Protein AF-A0A7K2NPH8-F1 (afdb_monomer_lite)

Structure (mmCIF, N/CA/C/O backbone):
data_AF-A0A7K2NPH8-F1
#
_entry.id   AF-A0A7K2NPH8-F1
#
loop_
_atom_site.group_PDB
_atom_site.id
_atom_site.type_symbol
_atom_site.label_atom_id
_atom_site.label_alt_id
_atom_site.label_comp_id
_atom_site.label_asym_id
_atom_site.label_entity_id
_atom_site.label_seq_id
_atom_site.pdbx_PDB_ins_code
_atom_site.Cartn_x
_atom_site.Cartn_y
_atom_site.Cartn_z
_atom_site.occupancy
_atom_site.B_iso_or_equiv
_atom_site.auth_seq_id
_atom_site.auth_comp_id
_atom_site.auth_asym_id
_atom_site.auth_atom_id
_atom_site.pdbx_PDB_model_num
ATOM 1 N N . ALA A 1 1 ? -6.059 -7.704 -5.334 1.00 71.19 1 ALA A N 1
ATOM 2 C CA . ALA A 1 1 ? -5.308 -8.336 -4.224 1.00 71.19 1 ALA A CA 1
ATOM 3 C C . ALA A 1 1 ? -5.331 -7.510 -2.928 1.00 71.19 1 ALA A C 1
ATOM 5 O O . ALA A 1 1 ? -4.899 -8.041 -1.921 1.00 71.19 1 ALA A O 1
ATOM 6 N N . TRP A 1 2 ? -5.878 -6.284 -2.908 1.00 87.94 2 TRP A N 1
ATOM 7 C CA . TRP A 1 2 ? -5.997 -5.472 -1.681 1.00 87.94 2 TRP A CA 1
ATOM 8 C C . TRP A 1 2 ? -7.403 -4.880 -1.455 1.00 87.94 2 TRP A C 1
ATOM 10 O O . TRP A 1 2 ? -7.640 -4.231 -0.443 1.00 87.94 2 TRP A O 1
ATOM 20 N N . GLU A 1 3 ? -8.356 -5.178 -2.345 1.00 85.75 3 GLU A N 1
ATOM 21 C CA . GLU A 1 3 ? -9.706 -4.581 -2.386 1.00 85.75 3 GLU A CA 1
ATOM 22 C C . GLU A 1 3 ? -10.582 -4.876 -1.160 1.00 85.75 3 GLU A C 1
ATOM 24 O O . GLU A 1 3 ? -11.541 -4.163 -0.914 1.00 85.75 3 GLU A O 1
ATOM 29 N N . VAL A 1 4 ? -10.259 -5.914 -0.382 1.00 89.50 4 VAL A N 1
ATOM 30 C CA . VAL A 1 4 ? -11.035 -6.302 0.811 1.00 89.50 4 VAL A CA 1
ATOM 31 C C . VAL A 1 4 ? -10.621 -5.489 2.042 1.00 89.50 4 VAL A C 1
ATOM 33 O O . VAL A 1 4 ? -11.393 -5.340 2.985 1.00 89.50 4 VAL A O 1
ATOM 36 N N . LEU A 1 5 ? -9.402 -4.939 2.050 1.00 88.19 5 LEU A N 1
ATOM 37 C CA . LEU A 1 5 ? -8.872 -4.206 3.201 1.00 88.19 5 LEU A CA 1
ATOM 38 C C . LEU A 1 5 ? -9.728 -2.975 3.571 1.00 88.19 5 LEU A C 1
ATOM 40 O O . LEU A 1 5 ? -10.030 -2.844 4.752 1.00 88.19 5 LEU A O 1
ATOM 44 N N . PRO A 1 6 ? -10.186 -2.128 2.623 1.00 90.12 6 PRO A N 1
ATOM 45 C CA . PRO A 1 6 ? -11.054 -0.986 2.927 1.00 90.12 6 PRO A CA 1
ATOM 46 C C . PRO A 1 6 ? -12.384 -1.366 3.589 1.00 90.12 6 PRO A C 1
ATOM 48 O O . PRO A 1 6 ? -12.924 -0.581 4.362 1.00 90.12 6 PRO A O 1
ATOM 51 N N . GLU A 1 7 ? -12.916 -2.561 3.305 1.00 88.81 7 GLU A N 1
ATOM 52 C CA . GLU A 1 7 ? -14.171 -3.032 3.907 1.00 88.81 7 GLU A CA 1
ATOM 53 C C . GLU A 1 7 ? -14.004 -3.420 5.383 1.00 88.81 7 GLU A C 1
ATOM 55 O O . GLU A 1 7 ? -14.940 -3.275 6.167 1.00 88.81 7 GLU A O 1
ATOM 60 N N . ILE A 1 8 ? -12.830 -3.935 5.761 1.00 88.38 8 ILE A N 1
ATOM 61 C CA . ILE A 1 8 ? -12.567 -4.493 7.098 1.00 88.38 8 ILE A CA 1
ATOM 62 C C . ILE A 1 8 ? -11.788 -3.516 7.991 1.00 88.38 8 ILE A C 1
ATOM 64 O O . ILE A 1 8 ? -11.974 -3.508 9.204 1.00 88.38 8 ILE A O 1
ATOM 68 N N . ALA A 1 9 ? -10.919 -2.703 7.395 1.00 90.31 9 ALA A N 1
ATOM 69 C CA . ALA A 1 9 ? -10.068 -1.719 8.054 1.00 90.31 9 ALA A CA 1
ATOM 70 C C . ALA A 1 9 ? -10.031 -0.437 7.197 1.00 90.31 9 ALA A C 1
ATOM 72 O O . ALA A 1 9 ? -9.062 -0.212 6.458 1.00 90.31 9 ALA A O 1
ATOM 73 N N . PRO A 1 10 ? -11.091 0.394 7.241 1.00 90.00 10 PRO A N 1
ATOM 74 C CA . PRO A 1 10 ? -11.200 1.592 6.411 1.00 90.00 10 PRO A CA 1
ATOM 75 C C . PRO A 1 10 ? -10.055 2.590 6.640 1.00 90.00 10 PRO A C 1
ATOM 77 O O . PRO A 1 10 ? -9.678 3.309 5.715 1.00 90.00 10 PRO A O 1
ATOM 80 N N . GLU A 1 11 ? -9.428 2.583 7.816 1.00 91.62 11 GLU A N 1
ATOM 81 C CA . GLU A 1 11 ? -8.241 3.376 8.158 1.00 91.62 11 GLU A CA 1
ATOM 82 C C . GLU A 1 11 ? -7.019 3.026 7.292 1.00 91.62 11 GLU A C 1
ATOM 84 O O . GLU A 1 11 ? -6.093 3.825 7.162 1.00 91.62 11 GLU A O 1
ATOM 89 N N . LEU A 1 12 ? -7.010 1.841 6.677 1.00 94.44 12 LEU A N 1
ATOM 90 C CA . LEU A 1 12 ? -5.940 1.364 5.803 1.00 94.44 12 LEU A CA 1
ATOM 91 C C . LEU A 1 12 ? -6.288 1.493 4.311 1.00 94.44 12 LEU A C 1
ATOM 93 O O . LEU A 1 12 ? -5.558 0.975 3.465 1.00 94.44 12 LEU A O 1
ATOM 97 N N . SER A 1 13 ? -7.374 2.187 3.958 1.00 93.38 13 SER A N 1
ATOM 98 C CA . SER A 1 13 ? -7.835 2.300 2.565 1.00 93.38 13 SER A CA 1
ATOM 99 C C . SER A 1 13 ? -6.809 2.959 1.643 1.00 93.38 13 SER A C 1
ATOM 101 O O . SER A 1 13 ? -6.604 2.508 0.518 1.00 93.38 13 SER A O 1
ATOM 103 N N . GLU A 1 14 ? -6.115 3.989 2.126 1.00 95.00 14 GLU A N 1
ATOM 104 C CA . GLU A 1 14 ? -5.066 4.669 1.357 1.00 95.00 14 GLU A CA 1
ATOM 105 C C . GLU A 1 14 ? -3.888 3.731 1.062 1.00 95.00 14 GLU A C 1
ATOM 107 O O . GLU A 1 14 ? -3.398 3.665 -0.067 1.00 95.00 14 GLU A O 1
ATOM 112 N N . TRP A 1 15 ? -3.493 2.926 2.052 1.00 97.00 15 TRP A N 1
ATOM 113 C CA . TRP A 1 15 ? -2.470 1.894 1.895 1.00 97.00 15 TRP A CA 1
ATOM 114 C C . TRP A 1 15 ? -2.914 0.789 0.935 1.00 97.00 15 TRP A C 1
ATOM 116 O O . TRP A 1 15 ? -2.137 0.365 0.080 1.00 97.00 15 TRP A O 1
ATOM 126 N N . SER A 1 16 ? -4.174 0.352 1.021 1.00 95.56 16 SER A N 1
ATOM 127 C CA . SER A 1 16 ? -4.750 -0.614 0.081 1.00 95.56 16 SER A CA 1
ATOM 128 C C . SER A 1 16 ? -4.656 -0.121 -1.364 1.00 95.56 16 SER A C 1
ATOM 130 O O . SER A 1 16 ? -4.130 -0.833 -2.226 1.00 95.56 16 SER A O 1
ATOM 132 N N . ALA A 1 17 ? -5.082 1.119 -1.622 1.00 95.38 17 ALA A N 1
ATOM 133 C CA . ALA A 1 17 ? -5.018 1.727 -2.946 1.00 95.38 17 ALA A CA 1
ATOM 134 C C . ALA A 1 17 ? -3.571 1.843 -3.455 1.00 95.38 17 ALA A C 1
ATOM 136 O O . ALA A 1 17 ? -3.290 1.505 -4.611 1.00 95.38 17 ALA A O 1
ATOM 137 N N . LEU A 1 18 ? -2.637 2.251 -2.586 1.00 93.88 18 LEU A N 1
ATOM 138 C CA . LEU A 1 18 ? -1.211 2.323 -2.904 1.00 93.88 18 LEU A CA 1
ATOM 139 C C . LEU A 1 18 ? -0.677 0.959 -3.367 1.00 93.88 18 LEU A C 1
ATOM 141 O O . LEU A 1 18 ? -0.122 0.852 -4.465 1.00 93.88 18 LEU A O 1
ATOM 145 N N . PHE A 1 19 ? -0.900 -0.109 -2.597 1.00 94.75 19 PHE A N 1
ATOM 146 C CA . PHE A 1 19 ? -0.409 -1.444 -2.950 1.00 94.75 19 PHE A CA 1
ATOM 147 C C . PHE A 1 19 ? -1.138 -2.055 -4.154 1.00 94.75 19 PHE A C 1
ATOM 149 O O . PHE A 1 19 ? -0.518 -2.749 -4.968 1.00 94.75 19 PHE A O 1
ATOM 156 N N . ALA A 1 20 ? -2.433 -1.776 -4.322 1.00 94.94 20 ALA A N 1
ATOM 157 C CA . ALA A 1 20 ? -3.193 -2.181 -5.501 1.00 94.94 20 ALA A CA 1
ATOM 158 C C . ALA A 1 20 ? -2.631 -1.541 -6.781 1.00 94.94 20 ALA A C 1
ATOM 160 O O . ALA A 1 20 ? -2.456 -2.234 -7.789 1.00 94.94 20 ALA A O 1
ATOM 161 N N . SER A 1 21 ? -2.255 -0.258 -6.732 1.00 93.62 21 SER A N 1
ATOM 162 C CA . SER A 1 21 ? -1.665 0.453 -7.875 1.00 93.62 21 SER A CA 1
ATOM 163 C C . SER A 1 21 ? -0.354 -0.190 -8.367 1.00 93.62 21 SER A C 1
ATOM 165 O O . SER A 1 21 ? -0.082 -0.232 -9.571 1.00 93.62 21 SER A O 1
ATOM 167 N N . GLY A 1 22 ? 0.420 -0.798 -7.460 1.00 92.38 22 GLY A N 1
ATOM 168 C CA . GLY A 1 22 ? 1.660 -1.516 -7.765 1.00 92.38 22 GLY A CA 1
ATOM 169 C C . GLY A 1 22 ? 1.472 -2.899 -8.405 1.00 92.38 22 GLY A C 1
ATOM 170 O O . GLY A 1 22 ? 2.438 -3.477 -8.909 1.00 92.38 22 GLY A O 1
ATOM 171 N N . ALA A 1 23 ? 0.252 -3.446 -8.450 1.00 93.00 23 ALA A N 1
ATOM 172 C CA . ALA A 1 23 ? 0.010 -4.829 -8.875 1.00 93.00 23 ALA A CA 1
ATOM 173 C C . ALA A 1 23 ? 0.451 -5.112 -10.321 1.00 93.00 23 ALA A C 1
ATOM 175 O O . ALA A 1 23 ? 1.040 -6.157 -10.596 1.00 93.00 23 ALA A O 1
ATOM 176 N N . ARG A 1 24 ? 0.238 -4.164 -11.245 1.00 92.00 24 ARG A N 1
ATOM 177 C CA . ARG A 1 24 ? 0.705 -4.299 -12.638 1.00 92.00 24 ARG A CA 1
ATOM 178 C C . ARG A 1 24 ? 2.228 -4.315 -12.733 1.00 92.00 24 ARG A C 1
ATOM 180 O O . ARG A 1 24 ? 2.777 -5.020 -13.574 1.00 92.00 24 ARG A O 1
ATOM 187 N N . ARG A 1 25 ? 2.910 -3.538 -11.888 1.00 93.44 25 ARG A N 1
ATOM 188 C CA . ARG A 1 25 ? 4.376 -3.506 -11.821 1.00 93.44 25 ARG A CA 1
ATOM 189 C C . ARG A 1 25 ? 4.915 -4.854 -11.346 1.00 93.44 25 ARG A C 1
ATOM 191 O O . ARG A 1 25 ? 5.770 -5.434 -12.010 1.00 93.44 25 ARG A O 1
ATOM 198 N N . ARG A 1 26 ? 4.342 -5.380 -10.261 1.00 91.19 26 ARG A N 1
ATOM 199 C CA . ARG A 1 26 ? 4.677 -6.698 -9.712 1.00 91.19 26 ARG A CA 1
ATOM 200 C C . ARG A 1 26 ? 4.464 -7.816 -10.734 1.00 91.19 26 ARG A C 1
ATOM 202 O O . ARG A 1 26 ? 5.388 -8.581 -10.967 1.00 91.19 26 ARG A O 1
ATOM 209 N N . ALA A 1 27 ? 3.320 -7.845 -11.420 1.00 95.00 27 ALA A N 1
ATOM 210 C CA . ALA A 1 27 ? 3.039 -8.862 -12.438 1.00 95.00 27 ALA A CA 1
ATOM 211 C C . ALA A 1 27 ? 4.074 -8.867 -13.579 1.00 95.00 27 ALA A C 1
ATOM 213 O O . ALA A 1 27 ? 4.487 -9.923 -14.048 1.00 95.00 27 ALA A O 1
ATOM 214 N N . ARG A 1 28 ? 4.540 -7.687 -14.014 1.00 94.12 28 ARG A N 1
ATOM 215 C CA . ARG A 1 28 ? 5.610 -7.583 -15.019 1.00 94.12 28 ARG A CA 1
ATOM 216 C C . ARG A 1 28 ? 6.950 -8.097 -14.495 1.00 94.12 28 ARG A C 1
ATOM 218 O O . ARG A 1 28 ? 7.664 -8.769 -15.234 1.00 94.12 28 ARG A O 1
ATOM 225 N N . ALA A 1 29 ? 7.285 -7.781 -13.245 1.00 94.12 29 ALA A N 1
ATOM 226 C CA . ALA A 1 29 ? 8.511 -8.256 -12.609 1.00 94.12 29 ALA A CA 1
ATOM 227 C C . ALA A 1 29 ? 8.499 -9.784 -12.431 1.00 94.12 29 ALA A C 1
ATOM 229 O O . ALA A 1 29 ? 9.481 -10.440 -12.762 1.00 94.12 29 ALA A O 1
ATOM 230 N N . GLU A 1 30 ? 7.372 -10.355 -11.999 1.00 93.06 30 GLU A N 1
ATOM 231 C CA . GLU A 1 30 ? 7.157 -11.805 -11.866 1.00 93.06 30 GLU A CA 1
ATOM 232 C C . GLU A 1 30 ? 7.236 -12.530 -13.217 1.00 93.06 30 GLU A C 1
ATOM 234 O O . GLU A 1 30 ? 7.737 -13.647 -13.293 1.00 93.06 30 GLU A O 1
ATOM 239 N N . ALA A 1 31 ? 6.819 -11.869 -14.300 1.00 96.12 31 ALA A N 1
ATOM 240 C CA . ALA A 1 31 ? 6.989 -12.359 -15.666 1.00 96.12 31 ALA A CA 1
ATOM 241 C C . ALA A 1 31 ? 8.429 -12.209 -16.209 1.00 96.12 31 ALA A C 1
ATOM 243 O O . ALA A 1 31 ? 8.679 -12.512 -17.375 1.00 96.12 31 ALA A O 1
ATOM 244 N N . GLY A 1 32 ? 9.377 -11.710 -15.406 1.00 93.62 32 GLY A N 1
ATOM 245 C CA . GLY A 1 32 ? 10.780 -11.546 -15.795 1.00 93.62 32 GLY A CA 1
ATOM 246 C C . GLY A 1 32 ? 11.046 -10.382 -16.755 1.00 93.62 32 GLY A C 1
ATOM 247 O O . GLY A 1 32 ? 12.107 -10.328 -17.382 1.00 93.62 32 GLY A O 1
ATOM 248 N N . ILE A 1 33 ? 10.110 -9.438 -16.897 1.00 94.69 33 ILE A N 1
ATOM 249 C CA . ILE A 1 33 ? 10.282 -8.285 -17.788 1.00 94.69 33 ILE A CA 1
ATOM 250 C C . ILE A 1 33 ? 11.371 -7.368 -17.224 1.00 94.69 33 ILE A C 1
ATOM 252 O O . ILE A 1 33 ? 11.253 -6.813 -16.128 1.00 94.69 33 ILE A O 1
ATOM 256 N N . ARG A 1 34 ? 12.439 -7.168 -18.003 1.00 92.19 34 ARG A N 1
ATOM 257 C CA . ARG A 1 34 ? 13.545 -6.283 -17.625 1.00 92.19 34 ARG A CA 1
ATOM 258 C C . ARG A 1 34 ? 13.045 -4.841 -17.490 1.00 92.19 34 ARG A C 1
ATOM 260 O O . ARG A 1 34 ? 12.344 -4.341 -18.364 1.00 92.19 34 ARG A O 1
ATOM 267 N N . GLY A 1 35 ? 13.423 -4.175 -16.400 1.00 89.88 35 GLY A N 1
ATOM 268 C CA . GLY A 1 35 ? 13.001 -2.798 -16.121 1.00 89.88 35 GLY A CA 1
ATOM 269 C C . GLY A 1 35 ? 11.561 -2.668 -15.617 1.00 89.88 35 GLY A C 1
ATOM 270 O O . GLY A 1 35 ? 11.037 -1.560 -15.579 1.00 89.88 35 GLY A O 1
ATOM 271 N N . ALA A 1 36 ? 10.911 -3.768 -15.215 1.00 91.94 36 ALA A N 1
ATOM 272 C CA . ALA A 1 36 ? 9.585 -3.711 -14.604 1.00 91.94 36 ALA A CA 1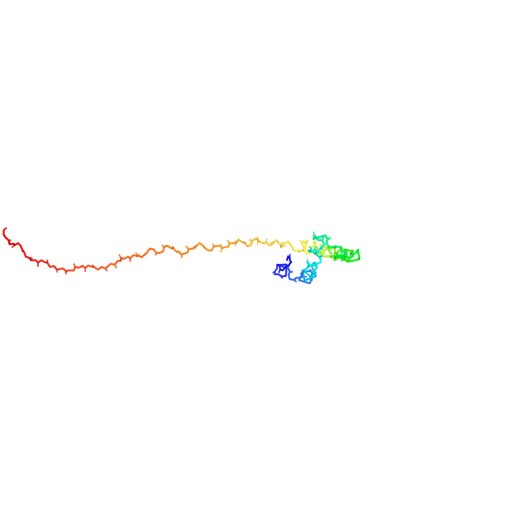
ATOM 273 C C . ALA A 1 36 ? 9.555 -2.871 -13.315 1.00 91.94 36 ALA A C 1
ATOM 275 O O . ALA A 1 36 ? 8.538 -2.247 -13.035 1.00 91.94 36 ALA A O 1
ATOM 276 N N . ALA A 1 37 ? 10.654 -2.833 -12.561 1.00 91.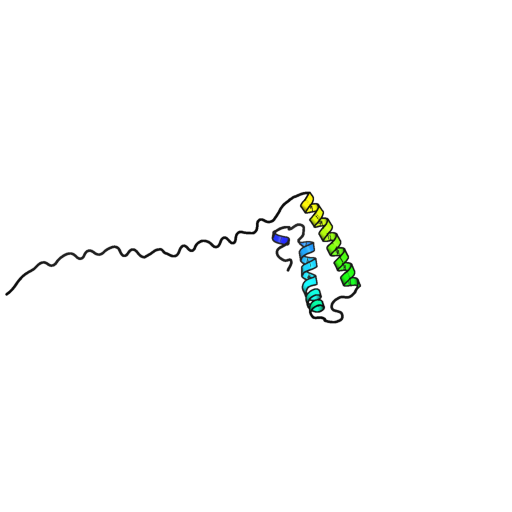88 37 ALA A N 1
ATOM 277 C CA . ALA A 1 37 ? 10.867 -1.942 -11.426 1.00 91.88 37 ALA A CA 1
ATOM 278 C C . ALA A 1 37 ? 12.345 -1.529 -11.377 1.00 91.88 37 ALA A C 1
ATOM 280 O O . ALA A 1 37 ? 13.222 -2.358 -11.638 1.00 91.88 37 ALA A O 1
ATOM 281 N N . GLY A 1 38 ? 12.620 -0.264 -11.064 1.00 93.69 38 GLY A N 1
ATOM 282 C CA . GLY A 1 38 ? 13.970 0.196 -10.742 1.00 93.69 38 GLY A CA 1
ATOM 283 C C . GLY A 1 38 ? 14.322 -0.051 -9.273 1.00 93.69 38 GLY A C 1
ATOM 284 O O . GLY A 1 38 ? 13.436 -0.258 -8.447 1.00 93.69 38 GLY A O 1
ATOM 285 N N . SER A 1 39 ? 15.611 0.034 -8.924 1.00 93.69 39 SER A N 1
ATOM 286 C CA . SER A 1 39 ? 16.061 -0.103 -7.527 1.00 93.69 39 SER A CA 1
ATOM 287 C C . SER A 1 39 ? 15.372 0.898 -6.601 1.00 93.69 39 SER A C 1
ATOM 289 O O . SER A 1 39 ? 14.902 0.525 -5.536 1.00 93.69 39 SER A O 1
ATOM 291 N N . ARG A 1 40 ? 15.204 2.146 -7.057 1.00 95.38 40 ARG A N 1
ATOM 292 C CA . ARG A 1 40 ? 14.503 3.182 -6.291 1.00 95.38 40 ARG A CA 1
ATOM 293 C C . ARG A 1 40 ? 13.028 2.854 -6.058 1.00 95.38 40 ARG A C 1
ATOM 295 O O . ARG A 1 40 ? 12.551 3.032 -4.949 1.00 95.38 40 ARG A O 1
ATOM 302 N N . ASP A 1 41 ? 12.330 2.326 -7.068 1.00 93.38 41 ASP A N 1
ATOM 303 C CA . ASP A 1 41 ? 10.929 1.907 -6.909 1.00 93.38 41 ASP A CA 1
ATOM 304 C C . ASP A 1 41 ? 10.795 0.793 -5.860 1.00 93.38 41 ASP A C 1
ATOM 306 O O . ASP A 1 41 ? 9.798 0.727 -5.142 1.00 93.38 41 ASP A O 1
ATOM 310 N N . ALA A 1 42 ? 11.784 -0.105 -5.799 1.00 94.56 42 ALA A N 1
ATOM 311 C CA . ALA A 1 42 ? 11.827 -1.179 -4.817 1.00 94.56 42 ALA A CA 1
ATOM 312 C C . ALA A 1 42 ? 12.136 -0.647 -3.410 1.00 94.56 42 ALA A C 1
ATOM 314 O O . ALA A 1 42 ? 11.459 -1.037 -2.462 1.00 94.56 42 ALA A O 1
ATOM 315 N N . ASP A 1 43 ? 13.099 0.266 -3.278 1.00 97.12 43 ASP A N 1
ATOM 316 C CA . ASP A 1 43 ? 13.444 0.897 -2.001 1.00 97.12 43 ASP A CA 1
ATOM 317 C C . ASP A 1 43 ? 12.265 1.702 -1.431 1.00 97.12 43 ASP A C 1
ATOM 319 O O . ASP A 1 43 ? 11.958 1.597 -0.241 1.00 97.12 43 ASP A O 1
ATOM 323 N N . ASP A 1 44 ? 11.562 2.450 -2.287 1.00 95.50 44 ASP A N 1
ATOM 324 C CA . ASP A 1 44 ? 10.351 3.189 -1.923 1.00 95.50 44 ASP A CA 1
ATOM 325 C C . ASP A 1 44 ? 9.252 2.216 -1.455 1.00 95.50 44 ASP A C 1
ATOM 327 O O . ASP A 1 44 ? 8.687 2.392 -0.375 1.00 95.50 44 ASP A O 1
ATOM 331 N N . LEU A 1 45 ? 9.029 1.112 -2.182 1.00 95.12 45 LEU A N 1
ATOM 332 C CA . LEU A 1 45 ? 8.065 0.084 -1.778 1.00 95.12 45 LEU A CA 1
ATOM 333 C C . LEU A 1 45 ? 8.426 -0.568 -0.433 1.00 95.12 45 LEU A C 1
ATOM 335 O O . LEU A 1 45 ? 7.545 -0.802 0.391 1.00 95.12 45 LEU A O 1
ATOM 339 N N . ILE A 1 46 ? 9.705 -0.859 -0.185 1.00 96.50 46 ILE A N 1
ATOM 340 C CA . ILE A 1 46 ? 10.165 -1.419 1.096 1.00 96.50 46 ILE A CA 1
ATOM 341 C C . ILE A 1 46 ? 9.908 -0.425 2.232 1.00 96.50 46 ILE A C 1
ATOM 343 O O . ILE A 1 46 ? 9.440 -0.816 3.306 1.00 96.50 46 ILE A O 1
ATOM 347 N N . ARG A 1 47 ? 10.179 0.863 2.000 1.00 98.00 47 ARG A N 1
ATOM 348 C CA . ARG A 1 47 ? 9.922 1.928 2.975 1.00 98.00 47 ARG A CA 1
ATOM 349 C C . ARG A 1 47 ? 8.435 2.039 3.308 1.00 98.00 47 ARG A C 1
ATOM 351 O O . ARG A 1 47 ? 8.090 2.142 4.489 1.00 98.00 47 ARG A O 1
ATOM 358 N N . ASP A 1 48 ? 7.586 1.978 2.291 1.00 97.62 48 ASP A N 1
ATOM 359 C CA . ASP A 1 48 ? 6.132 2.039 2.415 1.00 97.62 48 ASP A CA 1
ATOM 360 C C . ASP A 1 48 ? 5.587 0.827 3.184 1.00 97.62 48 ASP A C 1
ATOM 362 O O . ASP A 1 48 ? 4.863 0.991 4.167 1.00 97.62 48 ASP A O 1
ATOM 366 N N . VAL A 1 49 ? 6.016 -0.392 2.837 1.00 97.25 49 VAL A N 1
ATOM 367 C CA . VAL A 1 49 ? 5.645 -1.619 3.569 1.00 97.25 49 VAL A CA 1
ATOM 368 C C . VAL A 1 49 ? 6.072 -1.539 5.035 1.00 97.25 49 VAL A C 1
ATOM 370 O O . VAL A 1 49 ? 5.288 -1.860 5.926 1.00 97.25 49 VAL A O 1
ATOM 373 N N . ALA A 1 50 ? 7.284 -1.059 5.319 1.00 98.12 50 ALA A N 1
ATOM 374 C CA . ALA A 1 50 ? 7.761 -0.917 6.692 1.00 98.12 50 ALA A CA 1
ATOM 375 C C . ALA A 1 50 ? 6.950 0.107 7.507 1.00 98.12 50 ALA A C 1
ATOM 377 O O . ALA A 1 50 ? 6.886 0.007 8.735 1.00 98.12 50 ALA A O 1
ATOM 378 N N . MET A 1 51 ? 6.372 1.124 6.864 1.00 98.06 51 MET A N 1
ATOM 379 C CA . MET A 1 51 ? 5.484 2.087 7.519 1.00 98.06 51 MET A CA 1
ATOM 380 C C . MET A 1 51 ? 4.095 1.488 7.756 1.00 98.06 51 MET A C 1
ATOM 382 O O . MET A 1 51 ? 3.573 1.596 8.865 1.00 98.06 51 MET A O 1
ATOM 386 N N . PHE A 1 52 ? 3.545 0.806 6.752 1.00 96.88 52 PHE A N 1
ATOM 387 C CA . PHE A 1 52 ? 2.281 0.087 6.855 1.00 96.88 52 PHE A CA 1
ATOM 388 C C . PHE A 1 52 ? 2.291 -0.928 8.004 1.00 96.88 52 PHE A C 1
ATOM 390 O O . PHE A 1 52 ? 1.391 -0.913 8.840 1.00 96.88 52 PHE A O 1
ATOM 397 N N . LEU A 1 53 ? 3.336 -1.757 8.106 1.00 96.19 53 LEU A N 1
ATOM 398 C CA . LEU A 1 53 ? 3.452 -2.756 9.173 1.00 96.19 53 LEU A CA 1
ATOM 399 C C . LEU A 1 53 ? 3.459 -2.114 10.562 1.00 96.19 53 LEU A C 1
ATOM 401 O O . LEU A 1 53 ? 2.710 -2.547 11.429 1.00 96.19 53 LEU A O 1
ATOM 405 N N . ARG A 1 54 ? 4.204 -1.019 10.754 1.00 95.75 54 ARG A N 1
ATOM 406 C CA . ARG A 1 54 ? 4.201 -0.272 12.024 1.00 95.75 54 ARG A CA 1
ATOM 407 C C . ARG A 1 54 ? 2.816 0.267 12.391 1.00 95.75 54 ARG A C 1
ATOM 409 O O . ARG A 1 54 ? 2.470 0.309 13.571 1.00 95.75 54 ARG A O 1
ATOM 416 N N . LEU A 1 55 ? 2.029 0.695 11.403 1.00 93.44 55 LEU A N 1
ATOM 417 C CA . LEU A 1 55 ? 0.659 1.156 11.627 1.00 93.44 55 LEU A CA 1
ATOM 418 C C . LEU A 1 55 ? -0.250 -0.006 12.048 1.00 93.44 55 LEU A C 1
ATOM 420 O O . LEU A 1 55 ? -0.940 0.104 13.060 1.00 93.44 55 LEU A O 1
ATOM 424 N N . VAL A 1 56 ? -0.197 -1.124 11.320 1.00 93.44 56 VAL A N 1
ATOM 425 C CA . VAL A 1 56 ? -0.981 -2.332 11.617 1.00 93.44 56 VAL A CA 1
ATOM 426 C C . VAL A 1 56 ? -0.628 -2.895 12.992 1.00 93.44 56 VAL A C 1
ATOM 428 O O . VAL A 1 56 ? -1.521 -3.148 13.795 1.00 93.44 56 VAL A 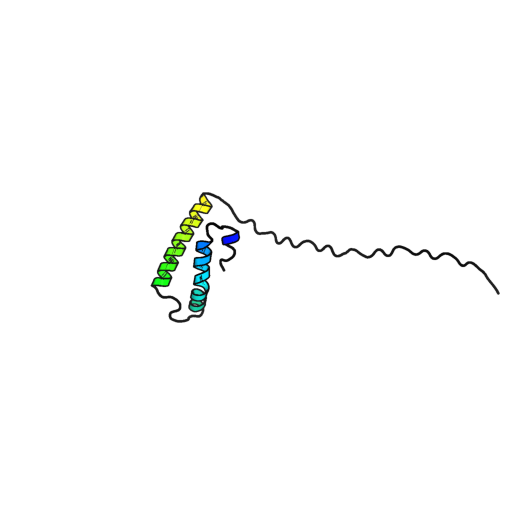O 1
ATOM 431 N N . GLU A 1 57 ? 0.660 -3.032 13.307 1.00 94.00 57 GLU A N 1
ATOM 432 C CA . GLU A 1 57 ? 1.136 -3.504 14.612 1.00 94.00 57 GLU A CA 1
ATOM 433 C C . GLU A 1 57 ? 0.592 -2.638 15.752 1.00 94.00 57 GLU A C 1
ATOM 435 O O . GLU A 1 57 ? 0.067 -3.155 16.739 1.00 94.00 57 GLU A O 1
ATOM 440 N N . ARG A 1 58 ? 0.636 -1.309 15.600 1.00 91.81 58 ARG A N 1
ATOM 441 C CA . ARG A 1 58 ? 0.078 -0.384 16.591 1.00 91.81 58 ARG A CA 1
ATOM 442 C C . ARG A 1 58 ? -1.437 -0.542 16.743 1.00 91.81 58 ARG A C 1
ATOM 444 O O . ARG A 1 58 ? -1.931 -0.479 17.867 1.00 91.81 58 ARG A O 1
ATOM 451 N N . MET A 1 59 ? -2.171 -0.730 15.647 1.00 89.31 59 MET A N 1
ATOM 452 C CA . MET A 1 59 ? -3.623 -0.936 15.691 1.00 89.31 59 MET A CA 1
ATOM 453 C C . MET A 1 59 ? -3.984 -2.241 16.407 1.00 89.31 59 MET A C 1
ATOM 455 O O . MET A 1 59 ? -4.851 -2.223 17.274 1.00 89.31 59 MET A O 1
ATOM 459 N N . LEU A 1 60 ? -3.277 -3.338 16.123 1.00 87.06 60 LEU A N 1
ATOM 460 C CA . LEU A 1 60 ? -3.535 -4.646 16.738 1.00 87.06 60 LEU A CA 1
ATOM 461 C C . LEU A 1 60 ? -3.257 -4.668 18.247 1.00 87.06 60 LEU A C 1
ATOM 463 O O . LEU A 1 60 ? -3.956 -5.356 18.989 1.00 87.06 60 LEU A O 1
ATOM 467 N N . VAL A 1 61 ? -2.269 -3.902 18.718 1.00 84.31 61 VAL A N 1
ATOM 468 C CA . VAL A 1 61 ? -1.989 -3.758 20.158 1.00 84.31 61 VAL A CA 1
ATOM 469 C C . VAL A 1 61 ? -3.092 -2.967 20.872 1.00 84.31 61 VAL A C 1
ATOM 471 O O . VAL A 1 61 ? -3.395 -3.245 22.030 1.00 84.31 61 VAL A O 1
ATOM 474 N N . LEU A 1 62 ? -3.692 -1.981 20.200 1.00 73.19 62 LEU A N 1
ATOM 475 C CA . LEU A 1 62 ? -4.704 -1.095 20.786 1.00 73.19 62 LEU A CA 1
ATOM 476 C C . LEU A 1 62 ? -6.137 -1.630 20.644 1.00 73.19 62 LEU A C 1
ATOM 478 O O . LEU A 1 62 ? -6.993 -1.303 21.464 1.00 73.19 62 LEU A O 1
ATOM 482 N N . GLN A 1 63 ? -6.401 -2.445 19.625 1.00 64.19 63 GLN A N 1
ATOM 483 C CA . GLN A 1 63 ? -7.686 -3.084 19.371 1.00 64.19 63 GLN A CA 1
ATOM 484 C C . GLN A 1 63 ? -7.459 -4.501 18.834 1.00 64.19 63 GLN A C 1
ATOM 486 O O . GLN A 1 63 ? -7.163 -4.668 17.649 1.00 64.19 63 GLN A O 1
ATOM 491 N N . PRO A 1 64 ? -7.633 -5.550 19.657 1.00 60.03 64 PRO A N 1
ATOM 492 C CA . PRO A 1 64 ? -7.648 -6.909 19.146 1.00 60.03 64 PRO A CA 1
ATOM 493 C C . PRO A 1 64 ? -8.976 -7.138 18.408 1.00 60.03 64 PRO A C 1
ATOM 495 O O . PRO A 1 64 ? -9.930 -7.668 18.973 1.00 60.03 64 PRO A O 1
ATOM 498 N N . VAL A 1 65 ? -9.064 -6.707 17.146 1.00 63.69 65 VAL A N 1
ATOM 499 C CA . VAL A 1 65 ? -10.176 -7.041 16.248 1.00 63.69 65 VAL A CA 1
ATOM 500 C C . VAL A 1 65 ? -9.666 -8.074 15.245 1.00 63.69 65 VAL A C 1
ATOM 502 O O . VAL A 1 65 ? -8.901 -7.780 14.331 1.00 63.69 65 VAL A O 1
ATOM 505 N N . LEU A 1 66 ? -10.022 -9.339 15.466 1.00 59.88 66 LEU A N 1
ATOM 506 C CA . LEU A 1 66 ? -9.818 -10.385 14.470 1.00 59.88 66 LEU A CA 1
ATOM 507 C C . LEU A 1 66 ? -11.093 -10.475 13.624 1.00 59.88 66 LEU A C 1
ATOM 509 O O . LEU A 1 66 ? -12.180 -10.585 14.203 1.00 59.88 66 LEU A O 1
ATOM 513 N N . PRO A 1 67 ? -10.997 -10.440 12.282 1.00 63.59 67 PRO A N 1
ATOM 514 C CA . PRO A 1 67 ? -12.150 -10.677 11.431 1.00 63.59 67 PRO A CA 1
ATOM 515 C C . PRO A 1 67 ? -12.662 -12.089 11.712 1.00 63.59 67 PRO A C 1
ATOM 517 O O . PRO A 1 67 ? -11.931 -13.062 11.527 1.00 63.59 67 PRO A O 1
ATOM 520 N N . GLN A 1 68 ? -13.909 -12.212 12.167 1.00 56.91 68 GLN A N 1
ATOM 521 C CA . GLN A 1 68 ? -14.592 -13.501 12.153 1.00 56.91 68 GLN A CA 1
ATOM 522 C C . GLN A 1 68 ? -14.707 -13.903 10.680 1.00 56.91 68 GLN A C 1
ATOM 524 O O . GLN A 1 68 ? -15.279 -13.124 9.907 1.00 56.91 68 GLN A O 1
ATOM 529 N N . PRO A 1 69 ? -14.152 -15.056 10.258 1.00 64.25 69 PRO A N 1
ATOM 530 C CA . PRO A 1 69 ? -14.405 -15.574 8.925 1.00 64.25 69 PRO A CA 1
ATOM 531 C C . PRO A 1 69 ? -15.916 -15.563 8.738 1.00 64.25 69 PRO A C 1
ATOM 533 O O . PRO A 1 69 ? -16.630 -16.136 9.565 1.00 64.25 69 PRO A O 1
ATOM 536 N N . ARG A 1 70 ? -16.417 -14.848 7.721 1.00 60.53 70 ARG A N 1
ATOM 537 C CA . ARG A 1 70 ? -17.823 -14.963 7.333 1.00 60.53 70 ARG A CA 1
ATOM 538 C C . ARG A 1 70 ? -18.046 -16.454 7.140 1.00 60.53 70 ARG A C 1
ATOM 540 O O . ARG A 1 70 ? -17.483 -17.036 6.220 1.00 60.53 70 ARG A O 1
ATOM 547 N N . ALA A 1 71 ? -18.784 -17.075 8.056 1.00 60.00 71 ALA A N 1
ATOM 548 C CA . ALA A 1 71 ? -19.356 -18.372 7.792 1.00 60.00 71 ALA A CA 1
ATOM 549 C C . ALA A 1 71 ? -20.171 -18.150 6.525 1.00 60.00 71 ALA A C 1
ATOM 551 O O . ALA A 1 71 ? -21.142 -17.388 6.569 1.00 60.00 71 ALA A O 1
ATOM 552 N N . ASP A 1 72 ? -19.703 -18.706 5.406 1.00 57.97 72 ASP A N 1
ATOM 553 C CA . ASP A 1 72 ? -20.488 -18.836 4.191 1.00 57.97 72 ASP A CA 1
ATOM 554 C C . ASP A 1 72 ? -21.806 -19.462 4.629 1.00 57.97 72 ASP A C 1
ATOM 556 O O . ASP A 1 72 ? -21.911 -20.656 4.909 1.00 57.97 72 ASP A O 1
ATOM 560 N N . THR A 1 73 ? -22.797 -18.605 4.843 1.00 58.53 73 THR A N 1
ATOM 561 C CA . THR A 1 73 ? -24.133 -19.008 5.234 1.00 58.53 73 THR A CA 1
ATOM 562 C C . THR A 1 73 ? -24.780 -19.349 3.915 1.00 58.53 73 THR A C 1
ATOM 564 O O . THR A 1 73 ? -25.514 -18.549 3.347 1.00 58.53 73 THR A O 1
ATOM 567 N N . ASP A 1 74 ? -24.416 -20.513 3.384 1.00 59.75 74 ASP A N 1
ATOM 568 C CA . ASP A 1 74 ? -25.216 -21.168 2.368 1.00 59.75 74 ASP A CA 1
ATOM 569 C C . ASP A 1 74 ? -26.567 -21.457 3.044 1.00 59.75 74 ASP A C 1
ATOM 571 O O . ASP A 1 74 ? -26.615 -22.210 4.028 1.00 59.75 74 ASP A O 1
ATOM 575 N N . PRO A 1 75 ? -27.666 -20.777 2.668 1.00 64.19 75 PRO A N 1
ATOM 576 C CA . PRO A 1 75 ? -28.949 -21.078 3.271 1.00 64.19 75 PRO A CA 1
ATOM 577 C C . PRO A 1 75 ? -29.321 -22.511 2.870 1.00 64.19 75 PRO A C 1
ATOM 579 O O . PRO A 1 75 ? -29.272 -22.831 1.680 1.00 64.19 75 PRO A O 1
ATOM 582 N N . PRO A 1 76 ? -29.736 -23.393 3.801 1.00 60.09 76 PRO A N 1
ATOM 583 C CA . PRO A 1 76 ? -30.224 -24.703 3.408 1.00 60.09 76 PRO A CA 1
ATOM 584 C C . PRO A 1 76 ? -31.433 -24.495 2.498 1.00 60.09 76 PRO A C 1
ATOM 586 O O . PRO A 1 76 ? -32.442 -23.907 2.902 1.00 60.09 76 PRO A O 1
ATOM 589 N N . GLY A 1 77 ? -31.298 -24.944 1.250 1.00 56.75 77 GLY A N 1
ATOM 590 C CA . GLY A 1 77 ? -32.324 -24.851 0.227 1.00 56.75 77 GLY A CA 1
ATOM 591 C C . GLY A 1 77 ? -33.676 -25.324 0.756 1.00 56.75 77 GLY A C 1
ATOM 592 O O . GLY A 1 77 ? -33.925 -26.518 0.924 1.00 56.75 77 GLY A O 1
ATOM 593 N N . ARG A 1 78 ? -34.585 -24.370 0.980 1.00 60.09 78 ARG A N 1
ATOM 594 C CA . ARG A 1 78 ? -36.027 -24.618 1.004 1.00 60.09 78 ARG A CA 1
ATOM 595 C C . ARG A 1 78 ? -36.427 -25.064 -0.397 1.00 60.09 78 ARG A C 1
ATOM 597 O O . ARG A 1 78 ? -36.640 -24.238 -1.275 1.00 60.09 78 ARG A O 1
ATOM 604 N N . GLY A 1 79 ? -36.498 -26.370 -0.610 1.00 53.75 79 GLY A N 1
ATOM 605 C CA . GLY A 1 79 ? -36.831 -26.921 -1.919 1.00 53.75 79 GLY A CA 1
ATOM 606 C C . GLY A 1 79 ? -37.221 -28.387 -1.861 1.00 53.75 79 GLY A C 1
ATOM 607 O O . GLY A 1 79 ? -36.731 -29.194 -2.639 1.00 53.75 79 GLY A O 1
ATOM 608 N N . SER A 1 80 ? -38.067 -28.772 -0.909 1.00 57.28 80 SER A N 1
ATOM 609 C CA . SER A 1 80 ? -38.703 -30.096 -0.907 1.00 57.28 80 SER A CA 1
ATOM 610 C C . SER A 1 80 ? -40.115 -30.006 -0.340 1.00 57.28 80 SER A C 1
ATOM 612 O O . SER A 1 80 ? -40.493 -30.754 0.557 1.00 57.28 80 SER A O 1
ATOM 614 N N . GLU A 1 81 ? -40.918 -29.078 -0.861 1.00 51.72 81 GLU A N 1
ATOM 615 C CA . GLU A 1 81 ? -42.360 -29.117 -0.639 1.00 51.72 81 GLU A CA 1
ATOM 616 C C . GLU A 1 81 ? -42.992 -30.005 -1.716 1.00 51.72 81 GLU A C 1
ATOM 618 O O . GLU A 1 81 ? -43.248 -29.603 -2.849 1.00 51.72 81 GLU A O 1
ATOM 623 N N . ARG A 1 82 ? -43.157 -31.282 -1.355 1.00 57.66 82 ARG A N 1
ATOM 624 C CA . ARG A 1 82 ? -43.997 -32.259 -2.059 1.00 57.66 82 ARG A CA 1
ATOM 625 C C . ARG A 1 82 ? -45.380 -31.646 -2.324 1.00 57.66 82 ARG A C 1
ATOM 627 O O . ARG A 1 82 ? -46.016 -31.224 -1.356 1.00 57.66 82 ARG A O 1
ATOM 634 N N . PRO A 1 83 ? -45.933 -31.710 -3.548 1.00 52.66 83 PRO A N 1
ATOM 635 C CA . PRO A 1 83 ? -47.327 -31.358 -3.734 1.00 52.66 83 PRO A CA 1
ATOM 636 C C . PRO A 1 83 ? -48.191 -32.455 -3.109 1.00 52.66 83 PRO A C 1
ATOM 638 O O . PRO A 1 83 ? -48.248 -33.587 -3.597 1.00 52.66 83 PRO A O 1
ATOM 641 N N . ARG A 1 84 ? -48.876 -32.117 -2.011 1.00 58.53 84 ARG A N 1
ATOM 642 C CA . ARG A 1 84 ? -50.011 -32.894 -1.515 1.00 58.53 84 ARG A CA 1
ATOM 643 C C . ARG A 1 84 ? -51.157 -32.730 -2.511 1.00 58.53 84 ARG A C 1
ATOM 645 O O . ARG A 1 84 ? -51.860 -31.727 -2.490 1.00 58.53 84 ARG A O 1
ATOM 652 N N . ARG A 1 85 ? -51.341 -33.714 -3.392 1.00 52.75 85 ARG A N 1
ATOM 653 C CA . ARG A 1 85 ? -52.615 -33.888 -4.097 1.00 52.75 85 ARG A CA 1
ATOM 654 C C . ARG A 1 85 ? -53.622 -34.430 -3.089 1.00 52.75 85 ARG A C 1
ATOM 656 O O . ARG A 1 85 ? -53.670 -35.632 -2.850 1.00 52.75 85 ARG A O 1
ATOM 663 N N . SER A 1 86 ? -54.373 -33.522 -2.483 1.00 52.88 86 SER A N 1
ATOM 664 C CA . SER A 1 86 ? -55.663 -33.842 -1.891 1.00 52.88 86 SER A CA 1
ATOM 665 C C . SER A 1 86 ? -56.759 -33.451 -2.871 1.00 52.88 86 SER A C 1
ATOM 667 O O . SER A 1 86 ? -56.717 -32.374 -3.459 1.00 52.88 86 SER A O 1
ATOM 669 N N . ASP A 1 87 ? -57.742 -34.340 -2.919 1.00 52.81 87 ASP A N 1
ATOM 670 C CA . ASP A 1 87 ? -59.142 -34.099 -3.242 1.00 52.81 87 ASP A CA 1
ATOM 671 C C . ASP A 1 87 ? -59.586 -34.240 -4.705 1.00 52.81 87 ASP A C 1
ATOM 673 O O . ASP A 1 87 ? -59.308 -33.414 -5.570 1.00 52.81 87 ASP A O 1
ATOM 677 N N . ALA A 1 88 ? -60.321 -35.324 -4.951 1.00 55.59 88 ALA A N 1
ATOM 678 C CA . ALA A 1 88 ? -61.683 -35.231 -5.462 1.00 55.59 88 ALA A CA 1
ATOM 679 C C . ALA A 1 88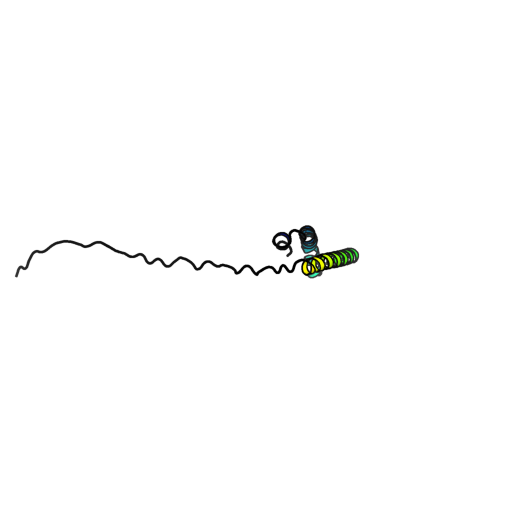 ? -62.355 -36.596 -5.264 1.00 55.59 88 ALA A C 1
ATOM 681 O O . ALA A 1 88 ? -62.123 -37.544 -6.017 1.00 55.59 88 ALA A O 1
ATOM 682 N N . GLY A 1 89 ? -63.177 -36.691 -4.217 1.00 48.62 89 GLY A N 1
ATOM 683 C CA . GLY A 1 89 ? -64.171 -37.747 -4.090 1.00 48.62 89 GLY A CA 1
ATOM 684 C C . GLY A 1 89 ? -65.085 -37.760 -5.316 1.00 48.62 89 GLY A C 1
ATOM 685 O O . GLY A 1 89 ? -65.642 -36.735 -5.702 1.00 48.62 89 GLY A O 1
ATOM 686 N N . HIS A 1 90 ? -65.227 -38.926 -5.937 1.00 53.28 90 HIS A N 1
ATOM 687 C CA . HIS A 1 90 ? -66.207 -39.164 -6.987 1.00 53.28 90 HIS A CA 1
ATOM 688 C C . HIS A 1 90 ? -67.464 -39.767 -6.345 1.00 53.28 90 HIS A C 1
ATOM 690 O O . HIS A 1 90 ? -67.371 -40.877 -5.816 1.00 53.28 90 HIS A O 1
ATOM 696 N N . PRO A 1 91 ? -68.626 -39.089 -6.345 1.00 55.03 91 PRO A N 1
ATOM 697 C CA . PRO A 1 91 ? -69.860 -39.715 -5.914 1.00 55.03 91 PRO A CA 1
ATOM 698 C C . PRO A 1 91 ? -70.595 -40.332 -7.110 1.00 55.03 91 PRO A C 1
ATOM 700 O O . PRO A 1 91 ? -70.816 -39.680 -8.127 1.00 55.03 91 PRO A O 1
ATOM 703 N N . GLY A 1 92 ? -71.053 -41.567 -6.911 1.00 51.22 92 GLY A N 1
ATOM 704 C CA . GLY A 1 92 ? -72.315 -42.058 -7.458 1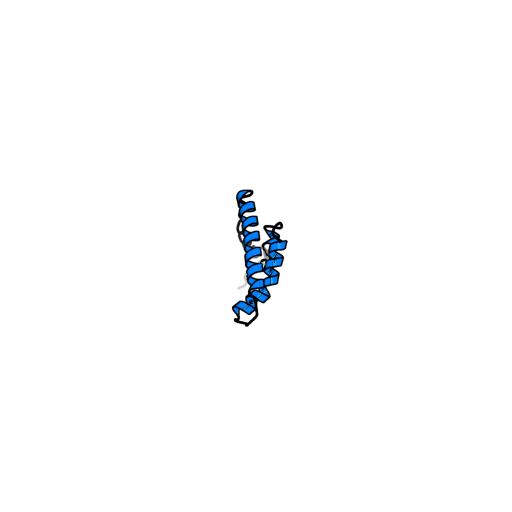.00 51.22 92 GLY A CA 1
ATOM 705 C C . GLY A 1 92 ? -72.294 -42.627 -8.875 1.00 51.22 92 GLY A C 1
ATOM 706 O O . GLY A 1 92 ? -72.377 -41.890 -9.853 1.00 51.22 92 GLY A O 1
ATOM 707 N N . ARG A 1 93 ? -72.390 -43.959 -8.959 1.00 55.22 93 ARG A N 1
ATOM 708 C CA . ARG A 1 93 ? -73.456 -44.625 -9.725 1.00 55.22 93 ARG A CA 1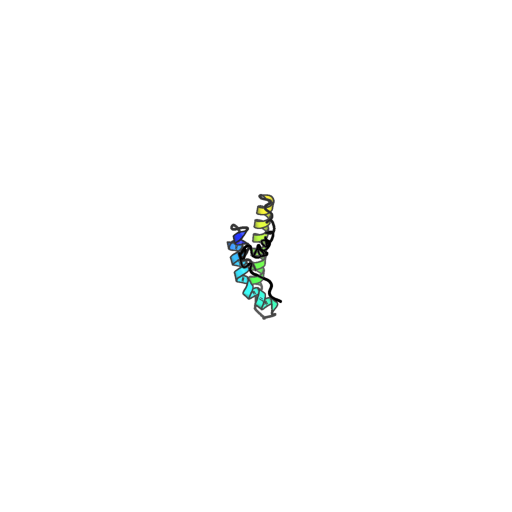
ATOM 709 C C . ARG A 1 93 ? -73.545 -46.102 -9.341 1.00 55.22 93 ARG A C 1
ATOM 711 O O . ARG A 1 93 ? -72.844 -46.945 -9.887 1.00 55.22 93 ARG A O 1
ATOM 718 N N . ASP A 1 94 ? -74.441 -46.376 -8.400 1.00 55.38 94 ASP A N 1
ATOM 719 C CA . ASP A 1 94 ? -75.189 -47.630 -8.348 1.00 55.38 94 ASP A CA 1
ATOM 720 C C . ASP A 1 94 ? -76.107 -47.725 -9.577 1.00 55.38 94 ASP A C 1
ATOM 722 O O . ASP A 1 94 ? -76.768 -46.729 -9.890 1.00 55.38 94 ASP A O 1
ATOM 726 N N . LEU A 1 95 ? -76.116 -48.881 -10.262 1.00 63.88 95 LEU A N 1
ATOM 727 C CA . LEU A 1 95 ? -77.270 -49.718 -10.691 1.00 63.88 95 LEU A CA 1
ATOM 728 C C . LEU A 1 95 ? -76.837 -50.729 -11.798 1.00 63.88 95 LEU A C 1
ATOM 730 O O . LEU A 1 95 ? -75.875 -50.447 -12.508 1.00 63.88 95 LEU A O 1
ATOM 734 N N . PRO A 1 96 ? -77.567 -51.838 -12.053 1.00 59.38 96 PRO A N 1
ATOM 735 C CA . PRO A 1 96 ? -77.480 -53.118 -11.349 1.00 59.38 96 PRO A CA 1
ATOM 736 C C . PRO A 1 96 ? -77.171 -54.309 -12.295 1.00 59.38 96 PRO A C 1
ATOM 738 O O . PRO A 1 96 ? -77.049 -54.160 -13.509 1.00 59.38 96 PRO A O 1
ATOM 741 N N . ASP A 1 97 ? -77.108 -55.496 -11.689 1.00 55.41 97 ASP A N 1
ATOM 742 C CA . ASP A 1 97 ? -77.073 -56.832 -12.297 1.00 55.41 97 ASP A CA 1
ATOM 743 C C . ASP A 1 97 ? -78.104 -57.060 -13.417 1.00 55.41 97 ASP A C 1
ATOM 745 O O . ASP A 1 97 ? -79.284 -56.720 -13.281 1.00 55.41 97 ASP A O 1
ATOM 749 N N . ALA A 1 98 ? -77.666 -57.739 -14.478 1.00 50.66 98 ALA A N 1
ATOM 750 C CA . ALA A 1 98 ? -78.538 -58.413 -15.432 1.00 50.66 98 ALA A CA 1
ATOM 751 C C . ALA A 1 98 ? -77.827 -59.644 -16.021 1.00 50.66 98 ALA A C 1
ATOM 753 O O . ALA A 1 98 ? -76.933 -59.491 -16.856 1.00 50.66 98 ALA A O 1
ATOM 754 N N . GLY A 1 99 ? -78.283 -60.842 -15.629 1.00 51.00 99 GLY A N 1
ATOM 755 C CA . GLY A 1 99 ? -78.048 -62.105 -16.344 1.00 51.00 99 GLY A CA 1
ATOM 756 C C . GLY A 1 99 ? -77.517 -63.240 -15.492 1.00 51.00 99 GLY A C 1
ATOM 757 O O . GLY A 1 99 ? -76.289 -63.450 -15.542 1.00 51.00 99 GLY A O 1
#

pLDDT: mean 79.32, std 17.73, range [48.62, 98.12]

Sequence (99 aa):
AWEVLPEIAPELSEWSALFASGARRRARAEAGIRGAAGSRDADDLIRDVAMFLRLVERMLVLQPVLPQPRADTDPPGRGSERPRRSDAGHPGRDLPDAG

Foldseek 3Di:
DLVCCCVVPVVCVVVSVVVVVCVQLVVCVVVVPPPSDDPVRVVVVVVSVVVVVVVVVVCCVVDVDDDDPPPPCPDPDPDDDDDPPDDDDDDDDDDDDDD

Secondary structure (DSSP, 8-state):
--TTHHHH-GGGHHHHHHHHHTHHHHHHHHTT-TTSS-HHHHHHHHHHHHHHHHHHHHHHHH---PPPP------------------------------

Radius of gyration: 33.22 Å; chains: 1; bounding box: 95×67×39 Å